Protein AF-A0A3B8WJA8-F1 (afdb_monomer_lite)

Secondary structure (DSSP, 8-state):
-----SS--SS---SSSHHHHHHHHHHTT-EEEEE-SSTTSSS---EEEEE-PPP------PPPPP-------------------

Radius of gyration: 36.82 Å; chains: 1; bounding box: 111×35×62 Å

Organism: Marinobacter nauticus (NCBI:txid2743)

InterPro domains:
  IPR036890 Histidine kinase/HSP90-like ATPase superfamily [G3DSA:3.30.565.10] (1-55)
  IPR036890 Histidine kinase/HSP90-like ATPase superfamily [SSF55874] (1-56)

Structure (mmCIF, N/CA/C/O backbone):
data_AF-A0A3B8WJA8-F1
#
_entry.id   AF-A0A3B8WJA8-F1
#
loop_
_atom_site.group_PDB
_atom_site.id
_atom_site.type_symbol
_atom_site.label_atom_id
_atom_site.label_alt_id
_atom_site.label_comp_id
_atom_site.label_asym_id
_atom_site.label_entity_id
_atom_site.label_seq_id
_atom_site.pdbx_PDB_ins_code
_atom_site.Cartn_x
_atom_site.Cartn_y
_atom_site.Cartn_z
_atom_site.occupancy
_atom_site.B_iso_or_equiv
_atom_site.auth_seq_id
_atom_site.auth_comp_id
_atom_site.auth_asym_id
_atom_site.auth_atom_id
_atom_site.pdbx_PDB_model_num
ATOM 1 N N . ARG A 1 1 ? 13.216 12.027 15.433 1.00 43.88 1 ARG A N 1
ATOM 2 C CA . ARG A 1 1 ? 14.220 11.348 14.575 1.00 43.88 1 ARG A CA 1
ATOM 3 C C . ARG A 1 1 ? 13.897 9.859 14.548 1.00 43.88 1 ARG A C 1
ATOM 5 O O . ARG A 1 1 ? 13.916 9.248 15.608 1.00 43.88 1 ARG A O 1
ATOM 12 N N . PHE A 1 2 ? 13.503 9.309 13.399 1.00 39.50 2 PHE A N 1
ATOM 13 C CA . PHE A 1 2 ? 13.108 7.900 13.285 1.00 39.50 2 PHE A CA 1
ATOM 14 C C . PHE A 1 2 ? 14.318 7.056 12.873 1.00 39.50 2 PHE A C 1
ATOM 16 O O . PHE A 1 2 ? 14.969 7.367 11.879 1.00 39.50 2 PHE A O 1
ATOM 23 N N . TYR A 1 3 ? 14.626 6.009 13.639 1.00 46.53 3 TYR A N 1
ATOM 24 C CA . TYR A 1 3 ? 15.713 5.070 13.350 1.00 46.53 3 TYR A CA 1
ATOM 25 C C . TYR A 1 3 ? 15.153 3.674 13.077 1.00 46.53 3 TYR A C 1
ATOM 27 O O . TYR A 1 3 ? 14.128 3.287 13.634 1.00 46.53 3 TYR A O 1
ATOM 35 N N . ARG A 1 4 ? 15.840 2.907 12.226 1.00 52.56 4 ARG A N 1
ATOM 36 C CA . ARG A 1 4 ? 15.451 1.536 11.872 1.00 52.56 4 ARG A CA 1
ATOM 37 C C . ARG A 1 4 ? 15.978 0.563 12.930 1.00 52.56 4 ARG A C 1
ATOM 39 O O . ARG A 1 4 ? 17.188 0.434 13.087 1.00 52.56 4 ARG A O 1
ATOM 46 N N . VAL A 1 5 ? 15.077 -0.139 13.613 1.00 48.12 5 VAL A N 1
ATOM 47 C CA . VAL A 1 5 ? 15.393 -1.190 14.595 1.00 48.12 5 VAL A CA 1
ATOM 48 C C . VAL A 1 5 ? 14.642 -2.458 14.186 1.00 48.12 5 VAL A C 1
ATOM 50 O O . VAL A 1 5 ? 13.423 -2.504 14.295 1.00 48.12 5 VAL A O 1
ATOM 53 N N . GLY A 1 6 ? 15.340 -3.477 13.672 1.00 46.31 6 GLY A N 1
ATOM 54 C CA . GLY A 1 6 ? 14.695 -4.734 13.263 1.00 46.31 6 GLY A CA 1
ATOM 55 C C . GLY A 1 6 ? 15.550 -5.636 12.367 1.00 46.31 6 GLY A C 1
ATOM 56 O O . GLY A 1 6 ? 16.392 -5.162 11.608 1.00 46.31 6 GLY A O 1
ATOM 57 N N . LYS A 1 7 ? 15.320 -6.953 12.457 1.00 43.34 7 LYS A N 1
ATOM 58 C CA . LYS A 1 7 ? 16.128 -8.033 11.846 1.00 43.34 7 LYS A CA 1
ATOM 59 C C . LYS A 1 7 ? 15.976 -8.218 10.320 1.00 43.34 7 LYS A C 1
ATOM 61 O O . LYS A 1 7 ? 16.514 -9.187 9.792 1.00 43.34 7 LYS A O 1
ATOM 66 N N . SER A 1 8 ? 15.325 -7.312 9.586 1.00 46.94 8 SER A N 1
ATOM 67 C CA . SER A 1 8 ? 15.175 -7.411 8.120 1.00 46.94 8 SER A CA 1
ATOM 68 C C . SER A 1 8 ? 16.467 -7.052 7.368 1.00 46.94 8 SER A C 1
ATOM 70 O O . SER A 1 8 ? 16.533 -6.045 6.667 1.00 46.94 8 SER A O 1
ATOM 72 N N . ARG A 1 9 ? 17.510 -7.878 7.528 1.00 52.69 9 ARG A N 1
ATOM 73 C CA . ARG A 1 9 ? 18.770 -7.806 6.762 1.00 52.69 9 ARG A CA 1
ATOM 74 C C . ARG A 1 9 ? 18.754 -8.638 5.469 1.00 52.69 9 ARG A C 1
ATOM 76 O O . ARG A 1 9 ? 19.732 -8.584 4.735 1.00 52.69 9 ARG A O 1
ATOM 83 N N . SER A 1 10 ? 17.694 -9.407 5.202 1.00 46.81 10 SER A N 1
ATOM 84 C CA . SER A 1 10 ? 17.681 -10.457 4.166 1.00 46.81 10 SER A CA 1
ATOM 85 C C . SER A 1 10 ? 16.542 -10.395 3.137 1.00 46.81 10 SER A C 1
ATOM 87 O O . SER A 1 10 ? 16.519 -11.239 2.248 1.00 46.81 10 SER A O 1
ATOM 89 N N . LEU A 1 11 ? 15.622 -9.422 3.204 1.00 49.00 11 LEU A N 1
ATOM 90 C CA . LEU A 1 11 ? 14.685 -9.163 2.100 1.00 49.00 11 LEU A CA 1
ATOM 91 C C . LEU A 1 11 ? 15.196 -7.976 1.266 1.00 49.00 11 LEU A C 1
ATOM 93 O O . LEU A 1 11 ? 15.519 -6.938 1.854 1.00 49.00 11 LEU A O 1
ATOM 97 N N . PRO A 1 12 ? 15.277 -8.093 -0.074 1.00 44.19 12 PRO A N 1
ATOM 98 C CA . PRO A 1 12 ? 15.805 -7.037 -0.931 1.00 44.19 12 PRO A CA 1
ATOM 99 C C . PRO A 1 12 ? 14.855 -5.832 -0.941 1.00 44.19 12 PRO A C 1
ATOM 101 O O . PRO A 1 12 ? 13.777 -5.862 -1.526 1.00 44.19 12 PRO A O 1
ATOM 104 N N . GLY A 1 13 ? 15.263 -4.756 -0.268 1.00 50.84 13 GLY A N 1
ATOM 105 C CA . GLY A 1 13 ? 14.537 -3.490 -0.220 1.00 50.84 13 GLY A CA 1
ATOM 106 C C . GLY A 1 13 ? 15.473 -2.334 -0.548 1.00 50.84 13 GLY A C 1
ATOM 107 O O . GLY A 1 13 ? 16.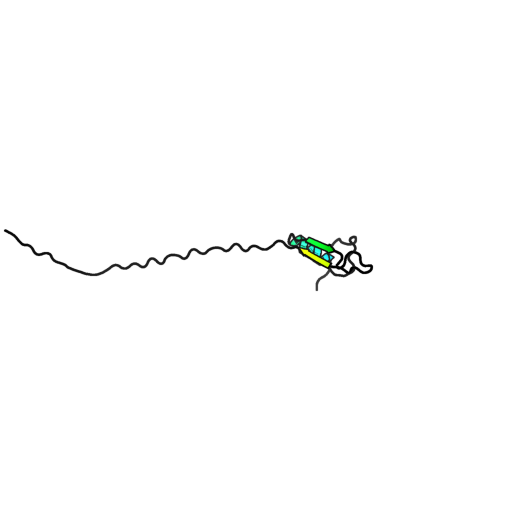224 -1.895 0.323 1.00 50.84 13 GLY A O 1
ATOM 108 N N . ASN A 1 14 ? 15.394 -1.836 -1.786 1.00 54.91 14 ASN A N 1
ATOM 109 C CA . ASN A 1 14 ? 16.325 -0.896 -2.439 1.00 54.91 14 ASN A CA 1
ATOM 110 C C . ASN A 1 14 ? 16.318 0.545 -1.872 1.00 54.91 14 ASN A C 1
ATOM 112 O O . ASN A 1 14 ? 16.304 1.516 -2.618 1.00 54.91 14 ASN A O 1
ATOM 116 N N . GLY A 1 15 ? 16.240 0.726 -0.553 1.00 62.94 15 GLY A N 1
ATOM 117 C CA . GLY A 1 15 ? 16.207 2.045 0.096 1.00 62.94 15 GLY A CA 1
ATOM 118 C C . GLY A 1 15 ? 1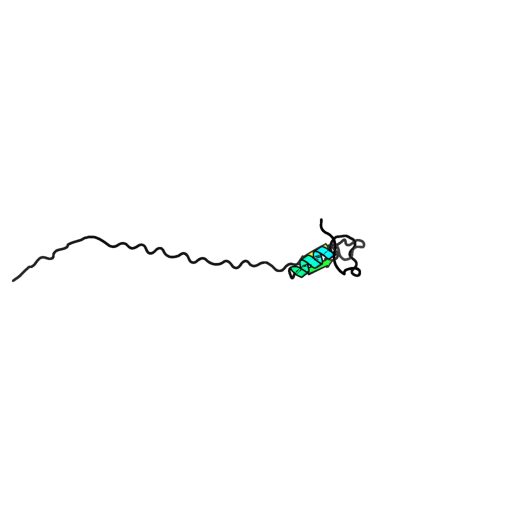4.864 2.789 0.019 1.00 62.94 15 GLY A C 1
ATOM 119 O O . GLY A 1 15 ? 14.642 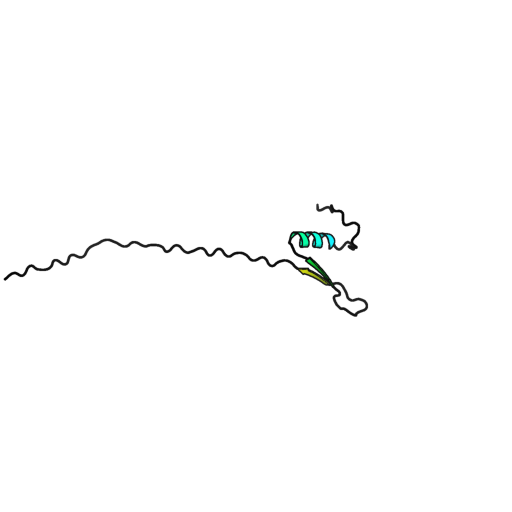3.683 0.829 1.00 62.94 15 GLY A O 1
ATOM 120 N N . LEU A 1 16 ? 13.932 2.360 -0.843 1.00 72.25 16 LEU A N 1
ATOM 121 C CA . LEU A 1 16 ? 12.606 2.960 -1.108 1.00 72.25 16 LEU A CA 1
ATOM 122 C C . LEU A 1 16 ? 11.615 2.995 0.082 1.00 72.25 16 LEU A C 1
ATOM 124 O O . LEU A 1 16 ? 10.424 3.218 -0.103 1.00 72.25 16 LEU A O 1
ATOM 128 N N . GLY A 1 17 ? 12.046 2.694 1.308 1.00 78.62 17 GLY A N 1
ATOM 129 C CA . GLY A 1 17 ? 11.185 2.693 2.497 1.00 78.62 17 GLY A CA 1
ATOM 130 C C . GLY A 1 17 ? 10.157 1.553 2.583 1.00 78.62 17 GLY A C 1
ATOM 131 O O . GLY A 1 17 ? 9.587 1.362 3.653 1.00 78.62 17 GLY A O 1
ATOM 132 N N . LEU A 1 18 ? 9.965 0.745 1.532 1.00 85.62 18 LEU A N 1
ATOM 133 C CA . LEU A 1 18 ? 8.928 -0.301 1.455 1.00 85.62 18 LEU A CA 1
ATOM 134 C C . LEU A 1 18 ? 8.932 -1.296 2.632 1.00 85.62 18 LEU A C 1
ATOM 136 O O . LEU A 1 18 ? 7.868 -1.735 3.051 1.00 85.62 18 LEU A O 1
ATOM 140 N N . SER A 1 19 ? 10.088 -1.585 3.246 1.00 80.44 19 SER A N 1
ATOM 141 C CA . SER A 1 19 ? 10.152 -2.424 4.458 1.00 80.44 19 SER A CA 1
ATOM 142 C C . SER A 1 19 ? 9.431 -1.810 5.667 1.00 80.44 19 SER A C 1
ATOM 144 O O . SER A 1 19 ? 8.909 -2.535 6.505 1.00 80.44 19 SER A O 1
ATOM 146 N N . LEU A 1 20 ? 9.441 -0.475 5.788 1.00 85.19 20 LEU A N 1
ATOM 147 C CA . LEU A 1 20 ? 8.700 0.240 6.830 1.00 85.19 20 LEU A CA 1
ATOM 148 C C . LEU A 1 20 ? 7.205 0.225 6.512 1.00 85.19 20 LEU A C 1
ATOM 150 O O . LEU A 1 20 ? 6.406 -0.030 7.406 1.00 85.19 20 LEU A O 1
ATOM 154 N N . VAL A 1 21 ? 6.840 0.454 5.247 1.00 88.25 21 VAL A N 1
ATOM 155 C CA . VAL A 1 21 ? 5.436 0.408 4.820 1.00 88.25 21 VAL A CA 1
ATOM 156 C C . VAL A 1 21 ? 4.857 -0.990 5.068 1.00 88.25 21 VAL A C 1
ATOM 158 O O . VAL A 1 21 ? 3.757 -1.076 5.597 1.00 88.25 21 VAL A O 1
ATOM 161 N N . SER A 1 22 ? 5.604 -2.070 4.782 1.00 86.38 22 SER A N 1
ATOM 162 C CA . SER A 1 22 ? 5.174 -3.459 5.041 1.00 86.38 22 SER A CA 1
ATOM 163 C C . SER A 1 22 ? 4.876 -3.682 6.520 1.00 86.38 22 SER A C 1
ATOM 165 O O . SER A 1 22 ? 3.755 -4.038 6.866 1.00 86.38 22 SER A O 1
ATOM 167 N N . ALA A 1 23 ? 5.821 -3.338 7.403 1.00 89.06 23 ALA A N 1
ATOM 168 C CA . ALA A 1 23 ? 5.628 -3.460 8.847 1.00 89.06 23 ALA A CA 1
ATOM 169 C C . ALA A 1 23 ? 4.425 -2.639 9.356 1.00 89.06 23 ALA A C 1
ATOM 171 O O . ALA A 1 23 ? 3.679 -3.101 10.216 1.00 89.06 23 ALA A O 1
ATOM 172 N N . VA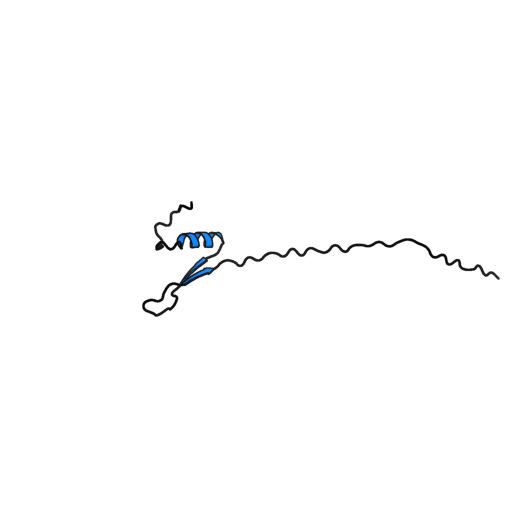L A 1 24 ? 4.202 -1.434 8.816 1.00 91.38 24 VAL A N 1
ATOM 173 C CA . VAL A 1 24 ? 3.027 -0.615 9.156 1.00 91.38 24 VAL A CA 1
ATOM 174 C C . VAL A 1 24 ? 1.734 -1.258 8.646 1.00 91.38 24 VAL A C 1
ATOM 176 O O . VAL A 1 24 ? 0.762 -1.304 9.396 1.00 91.38 24 VAL A O 1
ATOM 179 N N . ALA A 1 25 ? 1.706 -1.774 7.415 1.00 93.31 25 ALA A N 1
ATOM 180 C CA . ALA A 1 25 ? 0.539 -2.450 6.853 1.00 93.31 25 ALA A CA 1
ATOM 181 C C . ALA A 1 25 ? 0.189 -3.718 7.652 1.00 93.31 25 ALA A C 1
ATOM 183 O O . ALA A 1 25 ? -0.959 -3.869 8.064 1.00 93.31 25 ALA A O 1
ATOM 184 N N . GLU A 1 26 ? 1.179 -4.562 7.955 1.00 90.94 26 GLU A N 1
ATOM 185 C CA . GLU A 1 26 ? 1.034 -5.791 8.749 1.00 90.94 26 GLU A CA 1
ATOM 186 C C . GLU A 1 26 ? 0.423 -5.518 10.136 1.00 90.94 26 GLU A C 1
ATOM 188 O O . GLU A 1 26 ? -0.535 -6.187 10.527 1.00 90.94 26 GLU A O 1
ATOM 193 N N . ILE A 1 27 ? 0.899 -4.487 10.851 1.00 94.81 27 ILE A N 1
ATOM 194 C CA . ILE A 1 27 ? 0.353 -4.072 12.161 1.00 94.81 27 ILE A CA 1
ATOM 195 C C . ILE A 1 27 ? -1.137 -3.698 12.075 1.00 94.81 27 ILE A C 1
ATOM 197 O O . ILE A 1 27 ? -1.889 -3.934 13.018 1.00 94.81 27 ILE A O 1
ATOM 201 N N . HIS A 1 28 ? -1.579 -3.147 10.944 1.00 94.81 28 HIS A N 1
ATOM 202 C CA . HIS A 1 28 ? -2.973 -2.762 10.700 1.00 94.81 28 HIS A CA 1
ATOM 203 C C . HIS A 1 28 ? -3.784 -3.857 9.981 1.00 94.81 28 HIS A C 1
ATOM 205 O O . HIS A 1 28 ? -4.843 -3.567 9.422 1.00 94.81 28 HIS A O 1
ATOM 211 N N . GLN A 1 29 ? -3.296 -5.106 9.967 1.00 94.75 29 GLN A N 1
ATOM 212 C CA . GLN A 1 29 ? -3.919 -6.248 9.279 1.00 94.75 29 GLN A CA 1
ATOM 213 C C . GLN A 1 29 ? -4.112 -6.023 7.762 1.00 94.75 29 GLN A C 1
ATOM 215 O O . GLN A 1 29 ? -4.976 -6.630 7.126 1.00 94.75 29 GLN A O 1
ATOM 220 N N . GLY A 1 30 ? -3.312 -5.125 7.186 1.00 94.75 30 GLY A N 1
ATOM 221 C CA . GLY A 1 30 ? -3.196 -4.869 5.759 1.00 94.75 30 GLY A CA 1
ATOM 222 C C . GLY A 1 30 ? -2.066 -5.670 5.109 1.00 94.75 30 GLY A C 1
ATOM 223 O O . GLY A 1 30 ? -1.406 -6.496 5.735 1.00 94.75 30 GLY A O 1
ATOM 224 N N . GLN A 1 31 ? -1.849 -5.420 3.821 1.00 93.62 31 GLN A N 1
ATOM 225 C CA . GLN A 1 31 ? -0.834 -6.083 2.999 1.00 93.62 31 GLN A CA 1
ATOM 226 C C . GLN A 1 31 ? -0.330 -5.145 1.895 1.00 93.62 31 GLN A C 1
ATOM 228 O O . GLN A 1 31 ? -1.035 -4.218 1.486 1.00 93.62 31 GLN A O 1
ATOM 233 N N . ILE A 1 32 ? 0.868 -5.419 1.378 1.00 91.62 32 ILE A N 1
ATOM 234 C CA . ILE A 1 32 ? 1.452 -4.712 0.232 1.00 91.62 32 ILE A CA 1
ATOM 235 C C . ILE A 1 32 ? 1.684 -5.701 -0.901 1.00 91.62 32 ILE A C 1
ATOM 237 O O . ILE A 1 32 ? 2.201 -6.793 -0.681 1.00 91.62 32 ILE A O 1
ATOM 241 N N . LEU A 1 33 ? 1.314 -5.294 -2.111 1.00 92.25 33 LEU A N 1
ATOM 242 C CA . LEU A 1 33 ? 1.582 -6.010 -3.347 1.00 92.25 33 LEU A CA 1
ATOM 243 C C . LEU A 1 33 ? 2.451 -5.129 -4.244 1.00 92.25 33 LEU A C 1
ATOM 245 O O . LEU A 1 33 ? 2.254 -3.914 -4.317 1.00 92.25 33 LEU A O 1
ATOM 249 N N . LEU A 1 34 ? 3.406 -5.755 -4.921 1.00 90.56 34 LEU A N 1
ATOM 250 C CA . LEU A 1 34 ? 4.233 -5.139 -5.951 1.00 90.56 34 LEU A CA 1
ATOM 251 C C . LEU A 1 34 ? 3.843 -5.778 -7.284 1.00 90.56 34 LEU A C 1
ATOM 253 O O . LEU A 1 34 ? 3.595 -6.985 -7.342 1.00 90.56 34 LEU A O 1
ATOM 257 N N . SER A 1 35 ? 3.736 -4.980 -8.339 1.00 92.25 35 SER A N 1
ATOM 258 C CA . SER A 1 35 ? 3.360 -5.454 -9.673 1.00 92.25 35 SER A CA 1
ATOM 259 C C . SER A 1 35 ? 3.963 -4.558 -10.745 1.00 92.25 35 SER A C 1
ATOM 261 O O . SER A 1 35 ? 4.192 -3.372 -10.509 1.00 92.25 35 SER A O 1
ATOM 263 N N . ASP A 1 36 ? 4.186 -5.123 -11.922 1.00 94.00 36 ASP A N 1
ATOM 264 C CA . ASP A 1 36 ? 4.579 -4.380 -13.116 1.00 94.00 36 ASP A CA 1
ATOM 265 C C . ASP A 1 36 ? 3.470 -3.394 -13.512 1.00 94.00 36 ASP A C 1
ATOM 267 O O . ASP A 1 36 ? 2.285 -3.739 -13.483 1.00 94.00 36 ASP A O 1
ATOM 271 N N . THR A 1 37 ? 3.831 -2.160 -13.871 1.00 94.50 37 THR A N 1
ATOM 272 C CA . THR A 1 37 ? 2.848 -1.153 -14.309 1.00 94.50 37 THR A CA 1
ATOM 273 C C . THR A 1 37 ? 2.386 -1.430 -15.742 1.00 94.50 37 THR A C 1
ATOM 275 O O . THR A 1 37 ? 1.206 -1.266 -16.057 1.00 94.50 37 THR A O 1
ATOM 278 N N . HIS A 1 38 ? 3.308 -1.854 -16.608 1.00 94.62 38 HIS A N 1
ATOM 279 C CA . HIS A 1 38 ? 3.092 -2.175 -18.020 1.00 94.62 38 HIS A CA 1
ATOM 280 C C . HIS A 1 38 ? 3.664 -3.577 -18.313 1.00 94.62 38 HIS A C 1
ATOM 282 O O . HIS A 1 38 ? 4.785 -3.706 -18.807 1.00 94.62 38 HIS A O 1
ATOM 288 N N . PRO A 1 39 ? 2.948 -4.655 -17.935 1.00 92.50 39 PRO A N 1
ATOM 289 C CA . PRO A 1 39 ? 3.456 -6.017 -18.067 1.00 92.50 39 PRO A CA 1
ATOM 290 C C . PRO A 1 39 ? 3.694 -6.388 -19.537 1.00 92.50 39 PRO A C 1
ATOM 292 O O . PRO A 1 39 ? 2.796 -6.264 -20.369 1.00 92.50 39 PRO A O 1
ATOM 295 N N . GLY A 1 40 ? 4.893 -6.896 -19.835 1.00 91.31 40 GLY A N 1
ATOM 296 C CA . GLY A 1 40 ? 5.308 -7.307 -21.182 1.00 91.31 40 GLY A CA 1
ATOM 297 C C . GLY A 1 40 ? 6.186 -6.301 -21.935 1.00 91.31 40 GLY A C 1
ATOM 298 O O . GLY A 1 40 ? 6.659 -6.633 -23.017 1.00 91.31 40 GLY A O 1
ATOM 299 N N . GLU A 1 41 ? 6.440 -5.114 -21.378 1.00 94.38 41 GLU A N 1
ATOM 300 C CA . GLU A 1 41 ? 7.439 -4.168 -21.899 1.00 94.38 41 GLU A CA 1
ATOM 301 C C . GLU A 1 41 ? 8.839 -4.442 -21.314 1.00 94.38 41 GLU A C 1
ATOM 303 O O . GLU A 1 41 ? 8.958 -4.931 -20.191 1.00 94.38 41 GLU A O 1
ATOM 308 N N . ASP A 1 42 ? 9.909 -4.072 -22.033 1.00 93.31 42 ASP A N 1
ATOM 309 C CA . ASP A 1 42 ? 11.304 -4.197 -21.556 1.00 93.31 42 ASP A CA 1
ATOM 310 C C . ASP A 1 42 ? 11.591 -3.371 -20.285 1.00 93.31 42 ASP A C 1
ATOM 312 O O . ASP A 1 42 ? 12.499 -3.683 -19.511 1.00 93.31 42 ASP A O 1
ATOM 316 N N . MET A 1 43 ? 10.827 -2.297 -20.063 1.00 90.50 43 MET A N 1
ATOM 317 C CA . MET A 1 43 ? 10.943 -1.403 -18.906 1.00 90.50 43 MET A CA 1
ATOM 318 C C . MET A 1 43 ? 9.561 -1.177 -18.266 1.00 90.50 43 MET A C 1
ATOM 320 O O . MET A 1 43 ? 9.029 -0.069 -18.324 1.00 90.50 43 MET A O 1
ATOM 324 N N . PRO A 1 44 ? 8.973 -2.196 -17.612 1.00 90.62 44 PRO A N 1
ATOM 325 C CA . PRO A 1 44 ? 7.546 -2.235 -17.275 1.00 90.62 44 PRO A CA 1
ATOM 326 C C . PRO A 1 44 ? 7.127 -1.310 -16.114 1.00 90.62 44 PRO A C 1
ATOM 328 O O . PRO A 1 44 ? 5.953 -1.265 -15.739 1.00 90.62 44 PRO A O 1
ATOM 331 N N . GLY A 1 45 ? 8.068 -0.584 -15.503 1.00 92.25 45 GLY A N 1
ATOM 332 C CA . GLY A 1 45 ? 7.828 0.239 -14.316 1.00 92.25 45 GLY A CA 1
ATOM 333 C C . GLY A 1 45 ? 7.464 -0.573 -13.064 1.00 92.25 45 GLY A C 1
ATOM 334 O O . GLY A 1 45 ? 7.520 -1.798 -13.054 1.00 92.25 45 GLY A O 1
ATOM 335 N N . LEU A 1 46 ? 7.106 0.121 -11.979 1.00 90.25 46 LEU A N 1
ATOM 336 C CA . LEU A 1 46 ? 6.681 -0.502 -10.721 1.00 90.25 46 LEU A CA 1
ATOM 337 C C . LEU A 1 46 ? 5.415 0.167 -10.176 1.00 90.25 46 LEU A C 1
ATOM 339 O O . LEU A 1 46 ? 5.409 1.366 -9.892 1.00 90.25 46 LEU A O 1
ATOM 343 N N . THR A 1 47 ? 4.386 -0.639 -9.937 1.00 93.31 47 THR A N 1
ATOM 344 C CA . THR A 1 47 ? 3.178 -0.282 -9.191 1.00 93.31 47 THR A CA 1
ATOM 345 C C . THR A 1 47 ? 3.219 -0.928 -7.807 1.00 93.31 47 THR A C 1
ATOM 347 O O . THR A 1 47 ? 3.478 -2.123 -7.662 1.00 93.31 47 THR A O 1
ATOM 350 N N . VAL A 1 48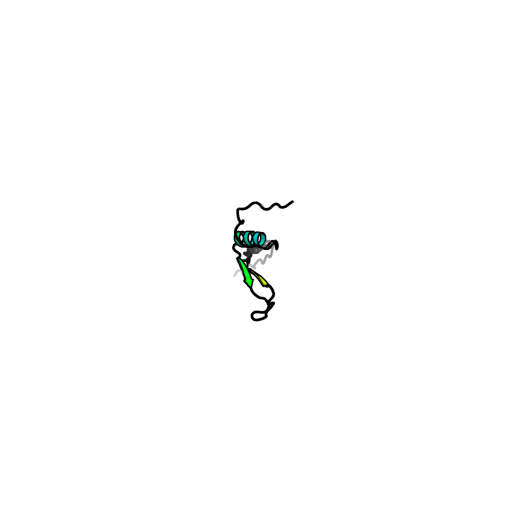 ? 2.937 -0.139 -6.767 1.00 92.94 48 VAL A N 1
ATOM 351 C CA . VAL A 1 48 ? 2.845 -0.612 -5.377 1.00 92.94 48 VAL A CA 1
ATOM 352 C C . VAL A 1 48 ? 1.419 -0.409 -4.878 1.00 92.94 48 VAL A C 1
ATOM 354 O O . VAL A 1 48 ? 0.946 0.720 -4.769 1.00 92.94 48 VAL A O 1
ATOM 357 N N . THR A 1 49 ? 0.738 -1.505 -4.548 1.00 95.50 49 THR A N 1
ATOM 358 C CA . THR A 1 49 ? -0.633 -1.494 -4.024 1.00 95.50 49 THR A CA 1
ATOM 359 C C . THR A 1 49 ? -0.619 -1.792 -2.530 1.00 95.50 49 THR A C 1
ATOM 361 O O . THR A 1 49 ? -0.153 -2.850 -2.114 1.00 95.50 49 THR A O 1
ATOM 364 N N . VAL A 1 50 ? -1.181 -0.897 -1.715 1.00 95.12 50 VAL A N 1
ATOM 365 C CA . VAL A 1 50 ? -1.387 -1.126 -0.275 1.00 95.12 50 VAL A CA 1
ATOM 366 C C . VAL A 1 50 ? -2.868 -1.405 -0.030 1.00 95.12 50 VAL A C 1
ATOM 368 O O . VAL A 1 50 ? -3.719 -0.573 -0.342 1.00 95.12 50 VAL A O 1
ATOM 371 N N . ARG A 1 51 ? -3.190 -2.577 0.522 1.00 96.19 51 ARG A N 1
ATOM 372 C CA . ARG A 1 51 ? -4.565 -2.976 0.860 1.00 96.19 51 ARG A CA 1
ATOM 373 C C . ARG A 1 51 ? -4.730 -2.963 2.372 1.00 96.19 51 ARG A C 1
ATOM 375 O O . ARG A 1 51 ? -3.988 -3.645 3.071 1.00 96.19 51 ARG A O 1
ATOM 382 N N . MET A 1 52 ? -5.727 -2.233 2.855 1.00 95.62 52 MET A N 1
ATOM 383 C CA . MET A 1 52 ? -6.047 -2.098 4.278 1.00 95.62 52 MET A CA 1
ATOM 384 C C . MET A 1 52 ? -7.477 -2.597 4.532 1.00 95.62 52 MET A C 1
ATOM 386 O O . MET A 1 52 ? -8.328 -2.425 3.652 1.00 95.62 52 MET A O 1
ATOM 390 N N . PRO A 1 53 ? -7.786 -3.178 5.705 1.00 94.88 53 PRO A N 1
ATOM 391 C CA . PRO A 1 53 ? -9.166 -3.441 6.100 1.00 94.88 53 PRO A CA 1
ATOM 392 C C . PRO A 1 53 ? -9.983 -2.143 6.124 1.00 94.88 53 PRO A C 1
ATOM 394 O O . PRO A 1 53 ? -9.529 -1.119 6.636 1.00 94.88 53 PRO A O 1
ATOM 397 N N . ALA A 1 54 ? -11.203 -2.177 5.589 1.00 91.94 54 ALA A N 1
ATOM 398 C CA . ALA A 1 54 ? -12.094 -1.023 5.631 1.00 91.94 54 ALA A CA 1
ATOM 399 C C . ALA A 1 54 ? -12.587 -0.784 7.068 1.00 91.94 54 ALA A C 1
ATOM 401 O O . ALA A 1 54 ? -13.233 -1.648 7.663 1.00 91.94 54 ALA A O 1
ATOM 402 N N . TYR A 1 55 ? -12.314 0.399 7.624 1.00 88.19 55 TYR A N 1
ATOM 403 C CA . TYR A 1 55 ? -12.821 0.766 8.944 1.00 88.19 55 TYR A CA 1
ATOM 404 C C . TYR A 1 55 ? -14.328 1.049 8.887 1.00 88.19 55 TYR A C 1
ATOM 406 O O . TYR A 1 55 ? -14.770 2.003 8.246 1.00 88.19 55 TYR A O 1
ATOM 414 N N . THR A 1 56 ? -15.119 0.237 9.591 1.00 85.69 56 THR A N 1
ATOM 415 C CA . THR A 1 56 ? -16.564 0.439 9.746 1.00 85.69 56 THR A CA 1
ATOM 416 C C . THR A 1 56 ? -16.880 1.015 11.126 1.00 85.69 56 THR A C 1
ATOM 418 O O . THR A 1 56 ? -16.753 0.352 12.156 1.00 85.69 56 THR A O 1
ATOM 421 N N . ALA A 1 57 ? -17.281 2.287 11.160 1.00 82.19 57 ALA A N 1
ATOM 422 C CA . ALA A 1 57 ? -17.713 2.941 12.389 1.00 82.19 57 ALA A CA 1
ATOM 423 C C . ALA A 1 57 ? -19.132 2.485 12.763 1.00 82.19 57 ALA A C 1
ATOM 425 O O . ALA A 1 57 ? -20.096 2.754 12.040 1.00 82.19 57 ALA A O 1
ATOM 426 N N . VAL A 1 58 ? -19.289 1.851 13.929 1.00 78.94 58 VAL A N 1
ATOM 427 C CA . VAL A 1 58 ? -20.610 1.481 14.455 1.00 78.94 58 VAL A CA 1
ATOM 428 C C . VAL A 1 58 ? -21.372 2.752 14.845 1.00 78.94 58 VAL A C 1
ATOM 430 O O . VAL A 1 58 ? -21.146 3.329 15.910 1.00 78.94 58 VAL A O 1
ATOM 433 N N . LYS A 1 59 ? -22.308 3.193 13.995 1.00 75.00 59 LYS A N 1
ATOM 434 C CA . LYS A 1 59 ? -23.217 4.305 14.312 1.00 75.00 59 LYS A CA 1
ATOM 435 C C . LYS A 1 59 ? -24.118 3.921 15.492 1.00 75.00 59 LYS A C 1
ATOM 437 O O . LYS A 1 59 ? -25.158 3.290 15.304 1.00 75.00 59 LYS A O 1
ATOM 442 N N . LYS A 1 60 ? -23.759 4.341 16.712 1.00 72.38 60 LYS A N 1
ATOM 443 C CA . LYS A 1 60 ? -24.677 4.314 17.862 1.00 72.38 60 LYS A CA 1
ATOM 444 C C . LYS A 1 60 ? -25.883 5.202 17.550 1.00 72.38 60 LYS A C 1
ATOM 446 O O . LYS A 1 60 ? -25.803 6.424 17.641 1.00 72.38 60 LYS A O 1
ATOM 451 N N . ARG A 1 61 ? -27.013 4.583 17.194 1.00 75.25 61 ARG A N 1
ATOM 452 C CA . ARG A 1 61 ? -28.296 5.278 17.059 1.00 75.25 61 ARG A CA 1
ATOM 453 C C . ARG A 1 61 ? -28.764 5.711 18.446 1.00 75.25 61 ARG A C 1
ATOM 455 O O . ARG A 1 61 ? -29.356 4.917 19.175 1.00 75.25 61 ARG A O 1
ATOM 462 N N . ILE A 1 62 ? -28.497 6.965 18.798 1.00 74.69 62 ILE A N 1
ATOM 463 C CA . ILE A 1 62 ? -29.137 7.616 19.941 1.00 74.69 62 ILE A CA 1
ATOM 464 C C . ILE A 1 62 ? -30.658 7.543 19.754 1.00 74.69 62 ILE A C 1
ATOM 466 O O . ILE A 1 62 ? -31.195 7.996 18.742 1.00 74.69 62 ILE A O 1
ATOM 470 N N . LYS A 1 63 ? -31.359 6.906 20.699 1.00 62.34 63 LYS A N 1
ATOM 471 C CA . LYS A 1 63 ? -32.817 7.020 20.787 1.00 62.34 63 LYS A CA 1
ATOM 472 C C . LYS A 1 63 ? -33.113 8.440 21.257 1.00 62.34 63 LYS A C 1
ATOM 474 O O . LYS A 1 63 ? -32.642 8.823 22.323 1.00 62.34 63 LYS A O 1
ATOM 479 N N . ALA A 1 64 ? -33.886 9.196 20.484 1.00 61.88 64 ALA A N 1
ATOM 480 C CA . ALA A 1 64 ? -34.483 10.420 20.995 1.00 61.88 64 ALA A CA 1
ATOM 481 C C . ALA A 1 64 ? -35.461 10.040 22.116 1.00 61.88 64 ALA A C 1
ATOM 483 O O . ALA A 1 64 ? -36.386 9.255 21.892 1.00 61.88 64 ALA A O 1
ATOM 484 N N . THR A 1 65 ? -35.231 10.558 23.321 1.00 66.06 65 THR A N 1
ATOM 485 C CA . THR A 1 65 ? -36.208 10.496 24.410 1.00 66.06 65 THR A CA 1
ATOM 486 C C . THR A 1 65 ? -37.431 11.294 23.976 1.00 66.06 65 THR A C 1
ATOM 488 O O . THR A 1 65 ? -37.303 12.468 23.633 1.00 66.06 65 THR A O 1
ATOM 491 N N . GLN A 1 66 ? -38.607 10.663 23.954 1.00 64.12 66 GLN A N 1
ATOM 492 C CA . GLN A 1 66 ? -39.853 11.402 23.764 1.00 64.12 66 GLN A CA 1
ATOM 493 C C . GLN A 1 66 ? -40.053 12.302 24.981 1.00 64.12 66 GLN A C 1
ATOM 495 O O . GLN A 1 66 ? -40.038 11.814 26.109 1.00 64.12 66 GLN A O 1
ATOM 500 N N . SER A 1 67 ? -40.207 13.605 24.749 1.00 55.41 67 SER A N 1
ATOM 501 C CA . SER A 1 67 ? -40.579 14.537 25.807 1.00 55.41 67 SER A CA 1
ATOM 502 C C . SER A 1 67 ? -42.040 14.291 26.152 1.00 55.41 67 SER A C 1
ATOM 504 O O . SER A 1 67 ? -42.929 14.674 25.392 1.00 55.41 67 SER A O 1
ATOM 506 N N . GLU A 1 68 ? -42.291 13.654 27.291 1.00 60.72 68 GLU A N 1
ATOM 507 C CA . GLU A 1 68 ? -43.606 13.704 27.918 1.00 60.72 68 GLU A CA 1
ATOM 508 C C . GLU A 1 68 ? -43.891 15.167 28.256 1.00 60.72 68 GLU A C 1
ATOM 510 O O . GLU A 1 68 ? -43.115 15.802 28.969 1.00 60.72 68 GLU A O 1
ATOM 515 N N . ASN A 1 69 ? -44.969 15.724 27.707 1.00 49.97 69 ASN A N 1
ATOM 516 C CA . ASN A 1 69 ? -45.432 17.051 28.083 1.00 49.97 69 ASN A CA 1
ATOM 517 C C . ASN A 1 69 ? -46.782 16.885 28.776 1.00 49.97 69 ASN A C 1
ATOM 519 O O . ASN A 1 69 ? -47.804 16.657 28.128 1.00 49.97 69 ASN A O 1
ATOM 523 N N . GLY A 1 70 ? -46.754 16.924 30.107 1.00 54.06 70 GLY A N 1
ATOM 524 C CA . GLY A 1 70 ? -47.962 16.912 30.919 1.00 54.06 70 GLY A CA 1
ATOM 525 C C . GLY A 1 70 ? -48.750 18.207 30.729 1.00 54.06 70 GLY A C 1
ATOM 526 O O . GLY A 1 70 ? -48.176 19.293 30.698 1.00 54.06 70 GLY A O 1
ATOM 527 N N . GLY A 1 71 ? -50.070 18.080 30.624 1.00 41.88 71 GLY A N 1
ATOM 528 C CA . GLY A 1 71 ? -51.008 19.197 30.590 1.00 41.88 71 GLY A CA 1
ATOM 529 C C . GLY A 1 71 ? -52.280 18.812 31.332 1.00 41.88 71 GLY A C 1
ATOM 530 O O . GLY A 1 71 ? -53.181 18.215 30.750 1.00 41.88 71 GLY A O 1
ATOM 531 N N . SER A 1 72 ? -52.328 19.122 32.624 1.00 44.31 72 SER A N 1
ATOM 532 C CA . SER A 1 72 ? -53.520 19.030 33.476 1.00 44.31 72 SER A CA 1
ATOM 533 C C . SER A 1 72 ? -53.920 20.427 33.961 1.00 44.31 72 SER A C 1
ATOM 535 O O . SER A 1 72 ? -53.068 21.314 33.942 1.00 44.31 72 SER A O 1
ATOM 537 N N . THR A 1 73 ? -55.155 20.565 34.480 1.00 39.47 73 THR A N 1
ATOM 538 C CA . THR A 1 73 ? -55.677 21.760 35.201 1.00 39.47 73 THR A CA 1
ATOM 539 C C . THR A 1 73 ? -56.082 22.929 34.271 1.00 39.47 73 THR A C 1
ATOM 541 O O . THR A 1 73 ? -55.335 23.235 33.353 1.00 39.47 73 THR A O 1
ATOM 544 N N . GLU A 1 74 ? -57.185 23.692 34.391 1.00 43.12 74 GLU A N 1
ATOM 545 C CA . GLU A 1 74 ? -58.533 23.656 35.036 1.00 43.12 74 GLU A CA 1
ATOM 546 C C . GLU A 1 74 ? -59.391 24.744 34.312 1.00 43.12 74 GLU A C 1
ATOM 548 O O . GLU A 1 74 ? -58.820 25.574 33.607 1.00 43.12 74 GLU A O 1
ATOM 553 N N . GLU A 1 75 ? -60.725 24.872 34.372 1.00 40.19 75 GLU A N 1
ATOM 554 C CA . GLU A 1 75 ? -61.849 24.110 34.959 1.00 40.19 75 GLU A CA 1
ATOM 555 C C . GLU A 1 75 ? -63.059 24.206 33.972 1.00 40.19 75 GLU A C 1
ATOM 557 O O . GLU A 1 75 ? -62.980 24.929 32.979 1.00 40.19 75 GLU A O 1
ATOM 562 N N . GLY A 1 76 ? -64.205 23.543 34.214 1.00 40.81 76 GLY A N 1
ATOM 563 C CA . GLY A 1 76 ? -65.373 23.631 33.310 1.00 40.81 76 GLY A CA 1
ATOM 564 C C . GLY A 1 76 ? -66.693 23.124 33.900 1.00 40.81 76 GLY A C 1
ATOM 565 O O . GLY A 1 76 ? -67.231 22.117 33.445 1.00 40.81 76 GLY A O 1
ATOM 566 N N . ARG A 1 77 ? -67.215 23.799 34.932 1.00 51.75 77 ARG A N 1
ATOM 567 C CA . ARG A 1 77 ? -68.445 23.387 35.636 1.00 51.75 77 ARG A CA 1
ATOM 568 C C . ARG A 1 77 ? -69.681 23.492 34.739 1.00 51.75 77 ARG A C 1
ATOM 570 O O . ARG A 1 77 ? -70.171 24.588 34.489 1.00 51.75 77 ARG A O 1
ATOM 577 N N . SER A 1 78 ? -70.240 22.348 34.348 1.00 49.28 78 SER A N 1
ATOM 578 C CA . SER A 1 78 ? -71.627 22.249 33.888 1.00 49.28 78 SER A CA 1
ATOM 579 C C . SER A 1 78 ? -72.460 21.600 34.993 1.00 49.28 78 SER A C 1
ATOM 581 O O . SER A 1 78 ? -72.437 20.386 35.186 1.00 49.28 78 SER A O 1
ATOM 583 N N . SER A 1 79 ? -73.141 22.430 35.781 1.00 52.59 79 SER A N 1
ATOM 584 C CA . SER A 1 79 ? -74.114 21.983 36.778 1.00 52.59 79 SER A CA 1
ATOM 585 C C . SER A 1 79 ? -75.430 21.639 36.083 1.00 52.59 79 SER A C 1
ATOM 587 O O . SER A 1 79 ? -76.123 22.540 35.612 1.00 52.59 79 SER A O 1
ATOM 589 N N . ALA A 1 80 ? -75.767 20.351 36.023 1.00 51.75 80 ALA A N 1
ATOM 590 C CA . ALA A 1 80 ? -77.061 19.894 35.525 1.00 51.75 80 ALA A CA 1
ATOM 591 C C . ALA A 1 80 ? -78.207 20.301 36.471 1.00 51.75 80 ALA A C 1
ATOM 593 O O . ALA A 1 80 ? -78.051 20.303 37.694 1.00 51.75 80 ALA A O 1
ATOM 594 N N . GLU A 1 81 ? -79.359 20.635 35.892 1.00 55.78 81 GLU A N 1
ATOM 595 C CA . GLU A 1 81 ? -80.564 21.060 36.611 1.00 55.78 81 GLU A CA 1
ATOM 596 C C . GLU A 1 81 ? -81.261 19.892 37.342 1.00 55.78 81 GLU A C 1
ATOM 598 O O . GLU A 1 81 ? -81.355 18.793 36.788 1.00 55.78 81 GLU A O 1
ATOM 603 N N . PRO A 1 82 ? -81.832 20.111 38.543 1.00 57.31 82 PRO A N 1
ATOM 604 C CA . PRO A 1 82 ? -82.711 19.148 39.198 1.00 57.31 82 PRO A CA 1
ATOM 605 C C . PRO A 1 82 ? -84.189 19.417 38.851 1.00 57.31 82 PRO A C 1
ATOM 607 O O . PRO A 1 82 ? -84.880 20.159 39.548 1.00 57.31 82 PRO A O 1
ATOM 610 N N . GLY A 1 83 ? -84.697 18.785 37.790 1.00 50.69 83 GLY A N 1
ATOM 611 C CA . GLY A 1 83 ? -86.134 18.749 37.482 1.00 50.69 83 GLY A CA 1
ATOM 612 C C . GLY A 1 83 ? -86.826 17.577 38.186 1.00 50.69 83 GLY A C 1
ATOM 613 O O . GLY A 1 83 ? -86.470 16.427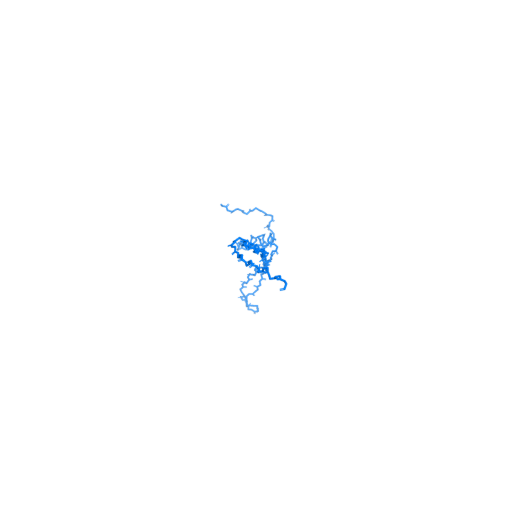 37.939 1.00 50.69 83 GLY A O 1
ATOM 614 N N . THR A 1 84 ? -87.804 17.852 39.056 1.00 60.06 84 THR A N 1
ATOM 615 C CA . THR A 1 84 ? -88.559 16.827 39.807 1.00 60.06 84 THR A CA 1
ATOM 616 C C . THR A 1 84 ? -90.063 16.991 39.586 1.00 60.06 84 THR A C 1
ATOM 618 O O . THR A 1 84 ? -90.531 18.125 39.640 1.00 60.06 84 THR A O 1
ATOM 621 N N . ALA A 1 85 ? -90.770 15.853 39.490 1.00 43.56 85 ALA A N 1
ATOM 622 C CA . ALA A 1 85 ? -92.233 15.674 39.428 1.00 43.56 85 ALA A CA 1
ATOM 623 C C . ALA A 1 85 ? -92.931 16.058 38.106 1.00 43.56 85 ALA A C 1
ATOM 625 O O . ALA A 1 85 ? -92.944 17.250 37.740 1.00 43.56 85 ALA A O 1
#

Foldseek 3Di:
DDDDDDDPPDDDDPPPCVVVVQVVQVVQVKHKDKDFCQPPDPCRDIDIDIGGPDDDDDPPPDDDDDDDDDDDDDDDDDDDDDDDD

Sequence (85 aa):
RFYRVGKSRSLPGNGLGLSLVSAVAEIHQGQILLSDTHPGEDMPGLTVTVRMPAYTAVKKRIKATQSENGGSTEEGRSSAEPGTA

pLDDT: mean 71.91, std 20.35, range [39.47, 96.19]